Protein AF-A0A1T4KT38-F1 (afdb_monomer_lite)

Foldseek 3Di:
DDPFDFDAFPDWDFPALEAEFKTKIKTFGATPVRATDAQWWKKKWKAWLQAGTDDIDIWTGHPRRITIDMDTPAPGGQNDPFDLPQDWDPDPAAAPVGWTWGKRWTKTKMKMWMATPVRDTRDIDIGMYGHDMDTPKTWHWDADPVVRDIDIDMD

Structure (mmCIF, N/CA/C/O backbone):
data_AF-A0A1T4KT38-F1
#
_entry.id   AF-A0A1T4KT38-F1
#
loop_
_atom_site.group_PDB
_atom_site.id
_atom_site.type_symbol
_atom_site.label_atom_id
_atom_site.label_alt_id
_atom_site.label_comp_id
_atom_site.label_asym_id
_atom_site.label_entity_id
_atom_site.label_seq_id
_atom_site.pdbx_PDB_ins_code
_atom_site.Cartn_x
_atom_site.Cartn_y
_atom_site.Cartn_z
_atom_site.occupancy
_atom_site.B_iso_or_equiv
_atom_site.auth_seq_id
_atom_site.auth_comp_id
_atom_site.auth_asym_id
_atom_site.auth_atom_id
_atom_site.pdbx_PDB_model_num
ATOM 1 N N . MET A 1 1 ? -18.361 -0.355 37.814 1.00 34.06 1 MET A N 1
ATOM 2 C CA . MET A 1 1 ? -17.763 -0.677 36.503 1.00 34.06 1 MET A CA 1
ATOM 3 C C . MET A 1 1 ? -18.067 0.496 35.596 1.00 34.06 1 MET A C 1
ATOM 5 O O . MET A 1 1 ? -19.225 0.694 35.254 1.00 34.06 1 MET A O 1
ATOM 9 N N . GLN A 1 2 ? -17.090 1.368 35.367 1.00 37.06 2 GLN A N 1
ATOM 10 C CA . GLN A 1 2 ? -17.297 2.578 34.579 1.00 37.06 2 GLN A CA 1
ATOM 11 C C . GLN A 1 2 ? -17.069 2.199 33.118 1.00 37.06 2 GLN A C 1
ATOM 13 O O . GLN A 1 2 ? -15.949 1.908 32.717 1.00 37.06 2 GLN A O 1
ATOM 18 N N . SER A 1 3 ? -18.164 2.087 32.368 1.00 43.59 3 SER A N 1
ATOM 19 C CA . SER A 1 3 ? -18.128 1.909 30.920 1.00 43.59 3 SER A CA 1
ATOM 20 C C . SER A 1 3 ? -17.611 3.214 30.324 1.00 43.59 3 SER A C 1
ATOM 22 O O . SER A 1 3 ? -18.383 4.156 30.154 1.00 43.59 3 SER A O 1
ATOM 24 N N . GLY A 1 4 ? -16.303 3.294 30.081 1.00 48.47 4 GLY A N 1
ATOM 25 C CA . GLY A 1 4 ? -15.726 4.360 29.271 1.00 48.47 4 GLY A CA 1
ATOM 26 C C . GLY A 1 4 ? -16.359 4.314 27.884 1.00 48.47 4 GLY A C 1
ATOM 27 O O . GLY A 1 4 ? -16.495 3.242 27.291 1.00 48.47 4 GLY A O 1
ATOM 28 N N . ARG A 1 5 ? -16.830 5.460 27.399 1.00 59.66 5 ARG A N 1
ATOM 29 C CA . ARG A 1 5 ? -17.275 5.601 26.016 1.00 59.66 5 ARG A CA 1
ATOM 30 C C . ARG A 1 5 ? -16.007 5.676 25.158 1.00 59.66 5 ARG A C 1
ATOM 32 O O . ARG A 1 5 ? -15.096 6.433 25.484 1.00 59.66 5 ARG A O 1
ATOM 39 N N . LEU A 1 6 ? -15.921 4.816 24.143 1.00 58.59 6 LEU A N 1
ATOM 40 C CA . LEU A 1 6 ? -14.858 4.855 23.136 1.00 58.59 6 LEU A CA 1
ATOM 41 C C . LEU A 1 6 ? -14.976 6.183 22.394 1.00 58.59 6 LEU A C 1
ATOM 43 O O . LEU A 1 6 ? -15.919 6.354 21.621 1.00 58.59 6 LEU A O 1
ATOM 47 N N . ASP A 1 7 ? -14.043 7.087 22.658 1.00 62.41 7 ASP A N 1
ATOM 48 C CA . ASP A 1 7 ? -13.997 8.412 22.065 1.00 62.41 7 ASP A CA 1
ATOM 49 C C . ASP A 1 7 ? -12.565 8.599 21.520 1.00 62.41 7 ASP A C 1
ATOM 51 O O . ASP A 1 7 ? -11.607 8.713 22.277 1.00 62.41 7 ASP A O 1
ATOM 55 N N . ASP A 1 8 ? -12.467 8.587 20.189 1.00 59.59 8 ASP A N 1
ATOM 56 C CA . ASP A 1 8 ? -11.311 8.918 19.341 1.00 59.59 8 ASP A CA 1
ATOM 57 C C . ASP A 1 8 ? -10.085 7.984 19.214 1.00 59.59 8 ASP A C 1
ATOM 59 O O . ASP A 1 8 ? -9.659 7.238 20.099 1.00 59.59 8 ASP A O 1
ATOM 63 N N . VAL A 1 9 ? -9.476 8.088 18.023 1.00 61.72 9 VAL A N 1
ATOM 64 C CA . VAL A 1 9 ? -8.084 7.724 17.725 1.00 61.72 9 VAL A CA 1
ATOM 65 C C . VAL A 1 9 ? -7.303 9.036 17.623 1.00 61.72 9 VAL A C 1
ATOM 67 O O . VAL A 1 9 ? -7.418 9.752 16.638 1.00 61.72 9 VAL A O 1
ATOM 70 N N . GLU A 1 10 ? -6.518 9.375 18.648 1.00 62.50 10 GLU A N 1
ATOM 71 C CA . GLU A 1 10 ? -5.944 10.730 18.795 1.00 62.50 10 GLU A CA 1
ATOM 72 C C . GLU A 1 10 ? -4.793 11.020 17.813 1.00 62.50 10 GLU A C 1
ATOM 74 O O . GLU A 1 10 ? -4.527 12.167 17.459 1.00 62.50 10 GLU A O 1
ATOM 79 N N . VAL A 1 11 ? -4.082 9.983 17.362 1.00 61.75 11 VAL A N 1
ATOM 80 C CA . VAL A 1 11 ? -2.973 10.125 16.411 1.00 61.75 11 VAL A CA 1
ATOM 81 C C . VAL A 1 11 ? -3.037 8.983 15.413 1.00 61.75 11 VAL A C 1
ATOM 83 O O . VAL A 1 11 ? -2.376 7.961 15.594 1.00 61.75 11 VAL A O 1
ATOM 86 N N . LEU A 1 12 ? -3.833 9.146 14.358 1.00 66.62 12 LEU A N 1
ATOM 87 C CA . LEU A 1 12 ? -3.712 8.281 13.194 1.00 66.62 12 LEU A CA 1
ATOM 88 C C . LEU A 1 12 ? -2.603 8.817 12.288 1.00 66.62 12 LEU A C 1
ATOM 90 O O . LEU A 1 12 ? -2.632 9.958 11.830 1.00 66.62 12 LEU A O 1
ATOM 94 N N . LYS A 1 13 ? -1.600 7.979 12.037 1.00 67.38 13 LYS A N 1
ATOM 95 C CA . LYS A 1 13 ? -0.585 8.228 11.017 1.00 67.38 13 LYS A CA 1
ATOM 96 C C . LYS A 1 13 ? -0.815 7.263 9.873 1.00 67.38 13 LYS A C 1
ATOM 98 O O . LYS A 1 13 ? -0.519 6.070 9.988 1.00 67.38 13 LYS A O 1
ATOM 103 N N . THR A 1 14 ? -1.291 7.808 8.765 1.00 65.38 14 THR A N 1
ATOM 104 C CA . THR A 1 14 ? -1.298 7.123 7.477 1.00 65.38 14 THR A CA 1
ATOM 105 C C . THR A 1 14 ? 0.044 7.391 6.813 1.00 65.38 14 THR A C 1
ATOM 107 O O . THR A 1 14 ? 0.350 8.517 6.429 1.00 65.38 14 THR A O 1
ATOM 110 N N . ALA A 1 15 ? 0.895 6.368 6.733 1.00 59.34 15 ALA A N 1
ATOM 111 C CA . ALA A 1 15 ? 2.266 6.543 6.246 1.00 59.34 15 ALA A CA 1
ATOM 112 C C . ALA A 1 15 ? 2.366 6.633 4.710 1.00 59.34 15 ALA A C 1
ATOM 114 O O . ALA A 1 15 ? 3.428 6.962 4.193 1.00 59.34 15 ALA A O 1
ATOM 115 N N . SER A 1 16 ? 1.277 6.355 3.987 1.00 60.44 16 SER A N 1
ATOM 116 C CA . SER A 1 16 ? 1.257 6.295 2.522 1.00 60.44 16 SER A CA 1
ATOM 117 C C . SER A 1 16 ? 0.067 7.059 1.952 1.00 60.44 16 SER A C 1
ATOM 119 O O . SER A 1 16 ? -0.886 6.459 1.465 1.00 60.44 16 SER A O 1
ATOM 121 N N . ILE A 1 17 ? 0.151 8.393 1.978 1.00 60.94 17 ILE A N 1
ATOM 122 C CA . ILE A 1 17 ? -0.616 9.244 1.045 1.00 60.94 17 ILE A CA 1
ATOM 123 C C . ILE A 1 17 ? -0.300 8.834 -0.410 1.00 60.94 17 ILE A C 1
ATOM 125 O O . ILE A 1 17 ? -1.163 8.920 -1.279 1.00 60.94 17 ILE A O 1
ATOM 129 N N . GLU A 1 18 ? 0.914 8.318 -0.638 1.00 66.06 18 GLU A N 1
ATOM 130 C CA . GLU A 1 18 ? 1.376 7.663 -1.861 1.00 66.06 18 GLU A CA 1
ATOM 131 C C . GLU A 1 18 ? 1.660 6.184 -1.552 1.00 66.06 18 GLU A C 1
ATOM 133 O O . GLU A 1 18 ? 2.601 5.845 -0.824 1.00 66.06 18 GLU A O 1
ATOM 138 N N . ALA A 1 19 ? 0.801 5.291 -2.037 1.00 67.62 19 ALA A N 1
ATOM 139 C CA . ALA A 1 19 ? 0.922 3.852 -1.830 1.00 67.62 19 ALA A CA 1
ATOM 140 C C . ALA A 1 19 ? 1.397 3.155 -3.115 1.00 67.62 19 ALA A C 1
ATOM 142 O O . ALA A 1 19 ? 1.067 3.565 -4.220 1.00 67.62 19 ALA A O 1
ATOM 143 N N . HIS A 1 20 ? 2.173 2.083 -2.986 1.00 77.50 20 HIS A N 1
ATOM 144 C CA . HIS A 1 20 ? 2.461 1.190 -4.112 1.00 77.50 20 HIS A CA 1
ATOM 145 C C . HIS A 1 20 ? 1.644 -0.092 -3.911 1.00 77.50 20 HIS A C 1
ATOM 147 O O . HIS A 1 20 ? 0.425 -0.083 -4.049 1.00 77.50 20 HIS A O 1
ATOM 153 N N . ASP A 1 21 ? 2.263 -1.155 -3.404 1.00 82.50 21 ASP A N 1
ATOM 154 C CA . ASP A 1 21 ? 1.566 -2.419 -3.126 1.00 82.50 21 ASP A CA 1
ATOM 155 C C . ASP A 1 21 ? 0.758 -2.443 -1.819 1.00 82.50 21 ASP A C 1
ATOM 157 O O . ASP A 1 21 ? 0.040 -3.413 -1.533 1.00 82.50 21 ASP A O 1
ATOM 161 N N . ARG A 1 22 ? 0.936 -1.438 -0.958 1.00 87.25 22 ARG A N 1
ATOM 162 C CA . ARG A 1 22 ? 0.344 -1.400 0.382 1.00 87.25 22 ARG A CA 1
ATOM 163 C C . ARG A 1 22 ? 0.196 0.019 0.907 1.00 87.25 22 ARG A C 1
ATOM 165 O O . ARG A 1 22 ? 1.024 0.876 0.612 1.00 87.25 22 ARG A O 1
ATOM 172 N N . ILE A 1 23 ? -0.795 0.203 1.769 1.00 87.94 23 ILE A N 1
ATOM 173 C CA . ILE A 1 23 ? -0.970 1.392 2.604 1.00 87.94 23 ILE A CA 1
ATOM 174 C C . ILE A 1 23 ? -0.896 0.982 4.075 1.00 87.94 23 ILE A C 1
ATOM 176 O O . ILE A 1 23 ? -1.487 -0.022 4.482 1.00 87.94 23 ILE A O 1
ATOM 180 N N . SER A 1 24 ? -0.122 1.729 4.859 1.00 89.44 24 SER A N 1
ATOM 181 C CA . SER A 1 24 ? 0.132 1.431 6.270 1.00 89.44 24 SER A CA 1
ATOM 182 C C . SER A 1 24 ? -0.604 2.406 7.179 1.00 89.44 24 SER A C 1
ATOM 184 O O . SER A 1 24 ? -0.573 3.619 6.958 1.00 89.44 24 SER A O 1
ATOM 186 N N . PHE A 1 25 ? -1.195 1.857 8.235 1.00 90.62 25 PHE A N 1
ATOM 187 C CA . PHE A 1 25 ? -1.958 2.568 9.249 1.00 90.62 25 PHE A CA 1
ATOM 188 C C . PHE A 1 25 ? -1.364 2.284 10.617 1.00 90.62 25 PHE A C 1
ATOM 190 O O . PHE A 1 25 ? -1.061 1.136 10.949 1.00 90.62 25 PHE A O 1
ATOM 197 N N . SER A 1 26 ? -1.239 3.323 11.432 1.00 91.31 26 SER A N 1
ATOM 198 C CA . SER A 1 26 ? -0.896 3.160 12.839 1.00 91.31 26 SER A CA 1
ATOM 199 C C . SER A 1 26 ? -1.508 4.258 13.688 1.00 91.31 26 SER A C 1
ATOM 201 O O . SER A 1 26 ? -1.685 5.381 13.215 1.00 91.31 26 SER A O 1
ATOM 203 N N . GLY A 1 27 ? -1.802 3.942 14.942 1.00 90.50 27 GLY A N 1
ATOM 204 C CA . GLY A 1 27 ? -2.340 4.904 15.891 1.00 90.50 27 GLY A CA 1
ATOM 205 C C . GLY A 1 27 ? -2.614 4.287 17.250 1.00 90.50 27 GLY A C 1
ATOM 206 O O . GLY A 1 27 ? -2.338 3.111 17.472 1.00 90.50 27 GLY A O 1
ATOM 207 N N . THR A 1 28 ? -3.154 5.087 18.164 1.00 92.06 28 THR A N 1
ATOM 208 C CA . THR A 1 28 ? -3.547 4.638 19.505 1.00 92.06 28 THR A CA 1
ATOM 209 C C . THR A 1 28 ? -5.028 4.909 19.718 1.00 92.06 28 THR A C 1
ATOM 211 O O . THR A 1 28 ? -5.476 6.043 19.553 1.00 92.06 28 THR A O 1
ATOM 214 N N . VAL A 1 29 ? -5.777 3.874 20.090 1.00 90.50 29 VAL A N 1
ATOM 215 C CA . VAL A 1 29 ? -7.187 3.972 20.474 1.00 90.50 29 VAL A CA 1
ATOM 216 C C . VAL A 1 29 ? -7.276 4.400 21.931 1.00 90.50 29 VAL A C 1
ATOM 218 O O . VAL A 1 29 ? -6.621 3.797 22.787 1.00 90.50 29 VAL A O 1
ATOM 221 N N . LYS A 1 30 ? -8.096 5.413 22.218 1.00 87.69 30 LYS A N 1
ATOM 222 C CA . LYS A 1 30 ? -8.284 5.932 23.572 1.00 87.69 30 LYS A CA 1
ATOM 223 C C . LYS A 1 30 ? -9.763 6.068 23.940 1.00 87.69 30 LYS A C 1
ATOM 225 O O . LYS A 1 30 ? -10.652 5.902 23.109 1.00 87.69 30 LYS A O 1
ATOM 230 N N . ASP A 1 31 ? -10.023 6.249 25.230 1.00 86.12 31 ASP A N 1
ATOM 231 C CA . ASP A 1 31 ? -11.335 6.614 25.757 1.00 86.12 31 ASP A CA 1
ATOM 232 C C . ASP A 1 31 ? -11.460 8.137 25.923 1.00 86.12 31 ASP A C 1
ATOM 234 O O . ASP A 1 31 ? -10.492 8.890 25.794 1.00 86.12 31 ASP A O 1
ATOM 238 N N . SER A 1 32 ? -12.656 8.589 26.304 1.00 84.00 32 SER A N 1
ATOM 239 C CA . SER A 1 32 ? -12.970 10.000 26.574 1.00 84.00 32 SER A CA 1
ATOM 240 C C . SER A 1 32 ? -12.075 10.680 27.619 1.00 84.00 32 SER A C 1
ATOM 242 O O . SER A 1 32 ? -12.065 11.904 27.730 1.00 84.00 32 SER A O 1
ATOM 244 N N . ASN A 1 33 ? -11.381 9.895 28.444 1.00 87.62 33 ASN A N 1
ATOM 245 C CA . ASN A 1 33 ? -10.505 10.359 29.515 1.00 87.62 33 ASN A CA 1
ATOM 246 C C . ASN A 1 33 ? -9.024 10.267 29.119 1.00 87.62 33 ASN A C 1
ATOM 248 O O . ASN A 1 33 ? -8.157 10.427 29.978 1.00 87.62 33 ASN A O 1
ATOM 252 N N . ASN A 1 34 ? -8.736 10.032 27.835 1.00 85.25 34 ASN A N 1
ATOM 253 C CA . ASN A 1 34 ? -7.397 9.893 27.273 1.00 85.25 34 ASN A CA 1
ATOM 254 C C . ASN A 1 34 ? -6.635 8.633 27.744 1.00 85.25 34 ASN A C 1
ATOM 256 O O . ASN A 1 34 ? -5.406 8.577 27.641 1.00 85.25 34 ASN A O 1
ATOM 260 N N . ASN A 1 35 ? -7.338 7.609 28.244 1.00 89.50 35 ASN A N 1
ATOM 261 C CA . ASN A 1 35 ? -6.730 6.321 28.583 1.00 89.50 35 ASN A CA 1
ATOM 262 C C . ASN A 1 35 ? -6.696 5.403 27.353 1.00 89.50 35 ASN A C 1
ATOM 264 O O . ASN A 1 35 ? -7.682 5.359 26.617 1.00 89.50 35 ASN A O 1
ATOM 268 N N . PRO A 1 36 ? -5.619 4.629 27.128 1.00 90.62 36 PRO A N 1
ATOM 269 C CA . PRO A 1 36 ? -5.569 3.665 26.033 1.00 90.62 36 PRO A CA 1
ATOM 270 C C . PRO A 1 36 ? -6.615 2.557 26.198 1.00 90.62 36 PRO A C 1
ATOM 272 O O . PRO A 1 36 ? -6.813 2.042 27.300 1.00 90.62 36 PRO A O 1
ATOM 275 N N . VAL A 1 37 ? -7.249 2.159 25.092 1.00 91.06 37 VAL A N 1
ATOM 276 C CA . VAL A 1 37 ? -8.246 1.079 25.073 1.00 91.06 37 VAL A CA 1
ATOM 277 C C . VAL A 1 37 ? -7.654 -0.162 24.397 1.00 91.06 37 VAL A C 1
ATOM 279 O O . VAL A 1 37 ? -7.598 -0.227 23.162 1.00 91.06 37 VAL A O 1
ATOM 282 N N . PRO A 1 38 ? -7.211 -1.161 25.179 1.00 92.75 38 PRO A N 1
ATOM 283 C CA . PRO A 1 38 ? -6.521 -2.327 24.647 1.00 92.75 38 PRO A CA 1
ATOM 284 C C . PRO A 1 38 ? -7.445 -3.248 23.854 1.00 92.75 38 PRO A C 1
ATOM 286 O O . PRO A 1 38 ? -8.656 -3.273 24.077 1.00 92.75 38 PRO A O 1
ATOM 289 N N . LEU A 1 39 ? -6.858 -4.047 22.954 1.00 91.62 39 LEU A N 1
ATOM 290 C CA . LEU A 1 39 ? -7.552 -5.090 22.178 1.00 91.62 39 LEU A CA 1
ATOM 291 C C . LEU A 1 39 ? -8.738 -4.575 21.341 1.00 91.62 39 LEU A C 1
ATOM 293 O O . LEU A 1 39 ? -9.589 -5.351 20.899 1.00 91.62 39 LEU A O 1
ATOM 297 N N . THR A 1 40 ? -8.804 -3.265 21.095 1.00 91.94 40 THR A N 1
ATOM 298 C CA . THR A 1 40 ? -9.839 -2.676 20.246 1.00 91.94 40 THR A CA 1
ATOM 299 C C . THR A 1 40 ? -9.597 -3.055 18.790 1.00 91.94 40 THR A C 1
ATOM 301 O O . THR A 1 40 ? -8.483 -2.947 18.279 1.00 91.94 40 THR A O 1
ATOM 304 N N . SER A 1 41 ? -10.655 -3.491 18.106 1.00 93.19 41 SER A N 1
ATOM 305 C CA . SER A 1 41 ? -10.622 -3.749 16.665 1.00 93.19 41 SER A CA 1
ATOM 306 C C . SER A 1 41 ? -10.809 -2.449 15.885 1.00 93.19 41 SER A C 1
ATOM 308 O O . SER A 1 41 ? -11.838 -1.793 16.008 1.00 93.19 41 SER A O 1
ATOM 310 N N . VAL A 1 42 ? -9.839 -2.100 15.052 1.00 92.88 42 VAL A N 1
ATOM 311 C CA . VAL A 1 42 ? -9.880 -0.966 14.128 1.00 92.88 42 VAL A CA 1
ATOM 312 C C . VAL A 1 42 ? -10.122 -1.508 12.728 1.00 92.88 42 VAL A C 1
ATOM 314 O O . VAL A 1 42 ? -9.326 -2.288 12.207 1.00 92.88 42 VAL A O 1
ATOM 317 N N . ARG A 1 43 ? -11.235 -1.128 12.108 1.00 93.56 43 ARG A N 1
ATOM 318 C CA . ARG A 1 43 ? -11.577 -1.557 10.753 1.00 93.56 43 ARG A CA 1
ATOM 319 C C . ARG A 1 43 ? -11.068 -0.535 9.747 1.00 93.56 43 ARG A C 1
ATOM 321 O O . ARG A 1 43 ? -11.335 0.652 9.886 1.00 93.56 43 ARG A O 1
ATOM 328 N N . VAL A 1 44 ? -10.411 -1.020 8.702 1.00 93.38 44 VAL A N 1
ATOM 329 C CA . VAL A 1 44 ? -9.966 -0.228 7.557 1.00 93.38 44 VAL A CA 1
ATOM 330 C C . VAL A 1 44 ? -10.698 -0.713 6.313 1.00 93.38 44 VAL A C 1
ATOM 332 O O . VAL A 1 44 ? -10.661 -1.901 5.976 1.00 93.38 44 VAL A O 1
ATOM 335 N N . ARG A 1 45 ? -11.359 0.211 5.621 1.00 92.12 45 ARG A N 1
ATOM 336 C CA . ARG A 1 45 ? -11.938 -0.006 4.295 1.00 92.12 45 ARG A CA 1
ATOM 337 C C . ARG A 1 45 ? -11.158 0.791 3.274 1.00 92.12 45 ARG A C 1
ATOM 339 O O . ARG A 1 45 ? -10.774 1.924 3.539 1.00 92.12 45 ARG A O 1
ATOM 346 N N . ILE A 1 46 ? -10.953 0.194 2.109 1.00 90.62 46 ILE A N 1
ATOM 347 C CA . ILE A 1 46 ? -10.287 0.843 0.987 1.00 90.62 46 ILE A CA 1
ATOM 348 C C . ILE A 1 46 ? -11.139 0.663 -0.248 1.00 90.62 46 ILE A C 1
ATOM 350 O O . ILE A 1 46 ? -11.562 -0.449 -0.555 1.00 90.62 46 ILE A O 1
ATOM 354 N N . GLN A 1 47 ? -11.342 1.753 -0.967 1.00 90.00 47 GLN A N 1
ATOM 355 C CA . GLN A 1 47 ? -11.939 1.759 -2.284 1.00 90.00 47 GLN A CA 1
ATOM 356 C C . GLN A 1 47 ? -10.955 2.376 -3.270 1.00 90.00 47 GLN A C 1
ATOM 358 O O . GLN A 1 47 ? -10.463 3.477 -3.054 1.00 90.00 47 GLN A O 1
ATOM 363 N N . THR A 1 48 ? -10.685 1.692 -4.370 1.00 87.69 48 THR A N 1
ATOM 364 C CA . THR A 1 48 ? -9.889 2.230 -5.476 1.00 87.69 48 THR A CA 1
ATOM 365 C C . THR A 1 48 ? -10.814 2.578 -6.637 1.00 87.69 48 THR A C 1
ATOM 367 O O . THR A 1 48 ? -11.852 1.939 -6.838 1.00 87.69 48 THR A O 1
ATOM 370 N N . GLY A 1 49 ? -10.440 3.569 -7.452 1.00 80.69 49 GLY A N 1
ATOM 371 C CA . GLY A 1 49 ? -11.148 3.825 -8.715 1.00 80.69 49 GLY A CA 1
ATOM 372 C C . GLY A 1 49 ? -11.077 2.643 -9.692 1.00 80.69 49 GLY A C 1
ATOM 373 O O . GLY A 1 49 ? -11.881 2.542 -10.613 1.00 80.69 49 GLY A O 1
ATOM 374 N N . GLY A 1 50 ? -10.116 1.748 -9.477 1.00 81.38 50 GLY A N 1
ATOM 375 C CA . GLY A 1 50 ? -9.805 0.626 -10.334 1.00 81.38 50 GLY A CA 1
ATOM 376 C C . GLY A 1 50 ? -10.613 -0.653 -10.121 1.00 81.38 50 GLY A C 1
ATOM 377 O O . GLY A 1 50 ? -11.163 -1.229 -11.064 1.00 81.38 50 GLY A O 1
ATOM 378 N N . SER A 1 51 ? -10.710 -1.089 -8.868 1.00 84.25 51 SER A N 1
ATOM 379 C CA . SER A 1 51 ? -11.390 -2.334 -8.481 1.00 84.25 51 SER A CA 1
ATOM 380 C C . SER A 1 51 ? -12.593 -2.108 -7.583 1.00 84.25 51 SER A C 1
ATOM 382 O O . SER A 1 51 ? -13.268 -3.070 -7.221 1.00 84.25 51 SER A O 1
ATOM 384 N N . GLY A 1 52 ? -12.889 -0.856 -7.230 1.00 86.38 52 GLY A N 1
ATOM 385 C CA . GLY A 1 52 ? -13.919 -0.545 -6.255 1.00 86.38 52 GLY A CA 1
ATOM 386 C C . GLY A 1 52 ? -13.471 -0.926 -4.847 1.00 86.38 52 GLY A C 1
ATOM 387 O O . GLY A 1 52 ? -12.321 -0.714 -4.468 1.00 86.38 52 GLY A O 1
ATOM 388 N N . LEU A 1 53 ? -14.405 -1.430 -4.042 1.00 88.88 53 LEU A N 1
ATOM 389 C CA . LEU A 1 53 ? -14.149 -1.773 -2.645 1.00 88.88 53 LEU A CA 1
ATOM 390 C C . LEU A 1 53 ? -13.246 -3.014 -2.548 1.00 88.88 53 LEU A C 1
ATOM 392 O O . LEU A 1 53 ? -13.609 -4.088 -3.027 1.00 88.88 53 LEU A O 1
ATOM 396 N N . LEU A 1 54 ? -12.097 -2.867 -1.891 1.00 87.38 54 LEU A N 1
ATOM 397 C CA . LEU A 1 54 ? -11.203 -3.966 -1.532 1.00 87.38 54 LEU A CA 1
ATOM 398 C C . LEU A 1 54 ? -11.689 -4.677 -0.259 1.00 87.38 54 LEU A C 1
ATOM 400 O O . LEU A 1 54 ? -12.544 -4.175 0.478 1.00 87.38 54 LEU A O 1
ATOM 404 N N . GLU A 1 55 ? -11.123 -5.853 0.024 1.00 86.00 55 GLU A N 1
ATOM 405 C CA . GLU A 1 55 ? -11.414 -6.572 1.265 1.00 86.00 55 GLU A CA 1
ATOM 406 C C . GLU A 1 55 ? -11.084 -5.696 2.482 1.00 86.00 55 GLU A C 1
ATOM 408 O O . GLU A 1 55 ? -10.004 -5.112 2.591 1.00 86.00 55 GLU A O 1
ATOM 413 N N . SER A 1 56 ? -12.048 -5.581 3.397 1.00 86.19 56 SER A N 1
ATOM 414 C CA . SER A 1 56 ? -11.863 -4.792 4.611 1.00 86.19 56 SER A CA 1
ATOM 415 C C . SER A 1 56 ? -10.889 -5.497 5.545 1.00 86.19 56 SER A C 1
ATOM 417 O O . SER A 1 56 ? -11.058 -6.674 5.857 1.00 86.19 56 SER A O 1
ATOM 419 N N . GLN A 1 57 ? -9.918 -4.754 6.058 1.00 90.88 57 GLN A N 1
ATOM 420 C CA . GLN A 1 57 ? -8.952 -5.251 7.029 1.00 90.88 57 GLN A CA 1
ATOM 421 C C . GLN A 1 57 ? -9.371 -4.867 8.443 1.00 90.88 57 GLN A C 1
ATOM 423 O O . GLN A 1 57 ? -9.951 -3.806 8.674 1.00 90.88 57 GLN A O 1
ATOM 428 N N . THR A 1 58 ? -9.060 -5.733 9.401 1.00 93.94 58 THR A N 1
ATOM 429 C CA . THR A 1 58 ? -9.221 -5.435 10.827 1.00 93.94 58 THR A CA 1
ATOM 430 C C . THR A 1 58 ? -7.850 -5.464 11.484 1.00 93.94 58 THR A C 1
ATOM 432 O O . THR A 1 58 ? -7.165 -6.482 11.452 1.00 93.94 58 THR A O 1
ATOM 435 N N . LEU A 1 59 ? -7.453 -4.338 12.065 1.00 92.88 59 LEU A N 1
ATOM 436 C CA . LEU A 1 59 ? -6.228 -4.177 12.836 1.00 92.88 59 LEU A CA 1
ATOM 437 C C . LEU A 1 59 ? -6.582 -4.246 14.319 1.00 92.88 59 LEU A C 1
ATOM 439 O O . LEU A 1 59 ? -7.542 -3.615 14.755 1.00 92.88 59 LEU A O 1
ATOM 443 N N . LEU A 1 60 ? -5.831 -5.019 15.095 1.00 94.56 60 LEU A N 1
ATOM 444 C CA . LEU A 1 60 ? -6.065 -5.151 16.529 1.00 94.56 60 LEU A CA 1
ATOM 445 C C . LEU A 1 60 ? -5.081 -4.266 17.291 1.00 94.56 60 LEU A C 1
ATOM 447 O O . LEU A 1 60 ? -3.877 -4.330 17.043 1.00 94.56 60 LEU A O 1
ATOM 451 N N . ALA A 1 61 ? -5.597 -3.456 18.210 1.00 93.44 61 ALA A N 1
ATOM 452 C CA . ALA A 1 61 ? -4.770 -2.712 19.145 1.00 93.44 61 ALA A CA 1
ATOM 453 C C . ALA A 1 61 ? -4.133 -3.642 20.192 1.00 93.44 61 ALA A C 1
ATOM 455 O O . ALA A 1 61 ? -4.751 -4.606 20.643 1.00 93.44 61 ALA A O 1
ATOM 456 N N . ASP A 1 62 ? -2.905 -3.339 20.593 1.00 94.81 62 ASP A N 1
ATOM 457 C CA . ASP A 1 62 ? -2.174 -4.038 21.644 1.00 94.81 62 ASP A CA 1
ATOM 458 C C . ASP A 1 62 ? -2.671 -3.659 23.055 1.00 94.81 62 ASP A C 1
ATOM 460 O O . ASP A 1 62 ? -3.686 -2.979 23.228 1.00 94.81 62 ASP A O 1
ATOM 464 N N . GLU A 1 63 ? -1.964 -4.114 24.091 1.00 94.50 63 GLU A N 1
ATOM 465 C CA . GLU A 1 63 ? -2.279 -3.823 25.499 1.00 94.50 63 GLU A CA 1
ATOM 466 C C . GLU A 1 63 ? -2.175 -2.330 25.863 1.00 94.50 63 GLU A C 1
ATOM 468 O O . GLU A 1 63 ? -2.742 -1.897 26.864 1.00 94.50 63 GLU A O 1
ATOM 473 N N . ASN A 1 64 ? -1.495 -1.529 25.040 1.00 93.19 64 ASN A N 1
ATOM 474 C CA . ASN A 1 64 ? -1.370 -0.080 25.190 1.00 93.19 64 ASN A CA 1
ATOM 475 C C . ASN A 1 64 ? -2.329 0.678 24.261 1.00 93.19 64 ASN A C 1
ATOM 477 O O . ASN A 1 64 ? -2.177 1.886 24.068 1.00 93.19 64 ASN A O 1
ATOM 481 N N . GLY A 1 65 ? -3.297 -0.013 23.651 1.00 90.50 65 GLY A N 1
ATOM 482 C CA . GLY A 1 65 ? -4.227 0.578 22.695 1.00 90.50 65 GLY A CA 1
ATOM 483 C C . GLY A 1 65 ? -3.578 0.949 21.358 1.00 90.50 65 GLY A C 1
ATOM 484 O O . GLY A 1 65 ? -4.239 1.567 20.526 1.00 90.50 65 GLY A O 1
ATOM 485 N N . TYR A 1 66 ? -2.311 0.600 21.120 1.00 93.44 66 TYR A N 1
ATOM 486 C CA . TYR A 1 66 ? -1.602 0.924 19.886 1.00 93.44 66 TYR A CA 1
ATOM 487 C C . TYR A 1 66 ? -1.845 -0.142 18.818 1.00 93.44 66 TYR A C 1
ATOM 489 O O . TYR A 1 66 ? -1.731 -1.336 19.076 1.00 93.44 66 TYR A O 1
ATOM 497 N N . PHE A 1 67 ? -2.150 0.278 17.596 1.00 92.44 67 PHE A N 1
ATOM 498 C CA . PHE A 1 67 ? -2.255 -0.609 16.443 1.00 92.44 67 PHE A CA 1
ATOM 499 C C . PHE A 1 67 ? -1.285 -0.176 15.347 1.00 92.44 67 PHE A C 1
ATOM 501 O O . PHE A 1 67 ? -1.001 1.008 15.156 1.00 92.44 67 PHE A O 1
ATOM 508 N N . ASN A 1 68 ? -0.803 -1.160 14.595 1.00 92.25 68 ASN A N 1
ATOM 509 C CA . ASN A 1 68 ? -0.005 -0.966 13.397 1.00 92.25 68 ASN A CA 1
ATOM 510 C C . ASN A 1 68 ? -0.325 -2.096 12.421 1.00 92.25 68 ASN A C 1
ATOM 512 O O . ASN A 1 68 ? -0.290 -3.272 12.786 1.00 92.25 68 ASN A O 1
ATOM 516 N N . GLY A 1 69 ? -0.646 -1.749 11.183 1.00 89.69 69 GLY A N 1
ATOM 517 C CA . GLY A 1 69 ? -0.909 -2.728 10.148 1.00 89.69 69 GLY A CA 1
ATOM 518 C C . GLY A 1 69 ? -0.922 -2.117 8.763 1.00 89.69 69 GLY A C 1
ATOM 519 O O . GLY A 1 69 ? -0.737 -0.917 8.578 1.00 89.69 69 GLY A O 1
ATOM 520 N N . SER A 1 70 ? -1.130 -2.968 7.765 1.00 88.75 70 SER A N 1
ATOM 521 C CA . SER A 1 70 ? -1.210 -2.525 6.379 1.00 88.75 70 SER A CA 1
ATOM 522 C C . SER A 1 70 ? -2.294 -3.271 5.621 1.00 88.75 70 SER A C 1
ATOM 524 O O . SER A 1 70 ? -2.644 -4.409 5.946 1.00 88.75 70 SER A O 1
ATOM 526 N N . VAL A 1 71 ? -2.826 -2.607 4.605 1.00 87.62 71 VAL A N 1
ATOM 527 C CA . VAL A 1 71 ? -3.762 -3.193 3.650 1.00 87.62 71 VAL A CA 1
ATOM 528 C C . VAL A 1 71 ? -3.042 -3.311 2.320 1.00 87.62 71 VAL A C 1
ATOM 530 O O . VAL A 1 71 ? -2.389 -2.363 1.879 1.00 87.62 71 VAL A O 1
ATOM 533 N N . SER A 1 72 ? -3.116 -4.489 1.703 1.00 86.94 72 SER A N 1
ATOM 534 C CA . SER A 1 72 ? -2.523 -4.693 0.388 1.00 86.94 72 SER A CA 1
ATOM 535 C C . SER A 1 72 ? -3.424 -4.106 -0.690 1.00 86.94 72 SER A C 1
ATOM 537 O O . SER A 1 72 ? -4.631 -4.324 -0.685 1.00 86.94 72 SER A O 1
ATOM 539 N N . LEU A 1 73 ? -2.806 -3.398 -1.629 1.00 83.38 73 LEU A N 1
ATOM 540 C CA . LEU A 1 73 ? -3.428 -2.917 -2.862 1.00 83.38 73 LEU A CA 1
ATOM 541 C C . LEU A 1 73 ? -3.173 -3.885 -4.031 1.00 83.38 73 LEU A C 1
ATOM 543 O O . LEU A 1 73 ? -3.554 -3.620 -5.170 1.00 83.38 73 LEU A O 1
ATOM 547 N N . LYS A 1 74 ? -2.512 -5.022 -3.766 1.00 72.06 74 LYS A N 1
ATOM 548 C CA . LYS A 1 74 ? -2.140 -5.999 -4.787 1.00 72.06 74 LYS A CA 1
ATOM 549 C C . LYS A 1 74 ? -3.390 -6.614 -5.408 1.00 72.06 74 LYS A C 1
ATOM 551 O O . LYS A 1 74 ? -4.219 -7.193 -4.712 1.00 72.06 74 LYS A O 1
ATOM 556 N N . GLY A 1 75 ? -3.471 -6.552 -6.733 1.00 65.56 75 GLY A N 1
ATOM 557 C CA . GLY A 1 75 ? -4.631 -7.023 -7.488 1.00 65.56 75 GLY A CA 1
ATOM 558 C C . GLY A 1 75 ? -5.626 -5.921 -7.841 1.00 65.56 75 GLY A C 1
ATOM 559 O O . GLY A 1 75 ? -6.611 -6.226 -8.514 1.00 65.56 75 GLY A O 1
ATOM 560 N N . ASP A 1 76 ? -5.363 -4.664 -7.459 1.00 74.00 76 ASP A N 1
ATOM 561 C CA . ASP A 1 76 ? -6.128 -3.542 -7.985 1.00 74.00 76 ASP A CA 1
ATOM 562 C C . ASP A 1 76 ? -5.930 -3.392 -9.505 1.00 74.00 76 ASP A C 1
ATOM 564 O O . ASP A 1 76 ? -4.808 -3.324 -10.004 1.00 74.00 76 ASP A O 1
ATOM 568 N N . LYS A 1 77 ? -7.025 -3.352 -10.265 1.00 72.88 77 LYS A N 1
ATOM 569 C CA . LYS A 1 77 ? -7.026 -3.060 -11.698 1.00 72.88 77 LYS A CA 1
ATOM 570 C C . LYS A 1 77 ? -6.946 -1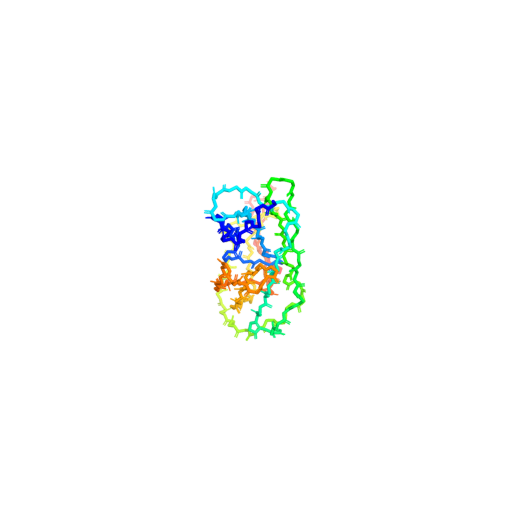.557 -11.883 1.00 72.88 77 LYS A C 1
ATOM 572 O O . LYS A 1 77 ? -7.929 -0.906 -11.611 1.00 72.88 77 LYS A O 1
ATOM 577 N N . CYS A 1 78 ? -5.857 -0.999 -12.396 1.00 70.75 78 CYS A N 1
ATOM 578 C CA . CYS A 1 78 ? -5.760 0.445 -12.637 1.00 70.75 78 CYS A CA 1
ATOM 579 C C . CYS A 1 78 ? -7.027 1.051 -13.287 1.00 70.75 78 CYS A C 1
ATOM 581 O O . CYS A 1 78 ? -7.338 0.748 -14.438 1.00 70.75 78 CYS A O 1
ATOM 583 N N . GLY A 1 79 ? -7.714 1.956 -12.576 1.00 64.06 79 GLY A N 1
ATOM 584 C CA . GLY A 1 79 ? -8.847 2.744 -13.104 1.00 64.06 79 GLY A CA 1
ATOM 585 C C . GLY A 1 79 ? -8.440 3.818 -14.127 1.00 64.06 79 GLY A C 1
ATOM 586 O O . GLY A 1 79 ? -9.298 4.464 -14.715 1.00 64.06 79 GLY A O 1
ATOM 587 N N . VAL A 1 80 ? -7.124 3.953 -14.336 1.00 61.09 80 VAL A N 1
ATOM 588 C CA . VAL A 1 80 ? -6.356 4.769 -15.291 1.00 61.09 80 VAL A CA 1
ATOM 589 C C . VAL A 1 80 ? -6.668 6.267 -15.352 1.00 61.09 80 VAL A C 1
ATOM 591 O O . VAL A 1 80 ? -7.521 6.721 -16.108 1.00 61.09 80 VAL A O 1
ATOM 594 N N . VAL A 1 81 ? -5.781 7.042 -14.716 1.00 56.88 81 VAL A N 1
ATOM 595 C CA . VAL A 1 81 ? -5.133 8.177 -15.387 1.00 56.88 81 VAL A CA 1
ATOM 596 C C . VAL A 1 81 ? -3.779 7.660 -15.879 1.00 56.88 81 VAL A C 1
ATOM 598 O O . VAL A 1 81 ? -2.882 7.386 -15.086 1.00 56.88 81 VAL A O 1
ATOM 601 N N . ARG A 1 82 ? -3.641 7.440 -17.190 1.00 56.16 82 ARG A N 1
ATOM 602 C CA . ARG A 1 82 ? -2.316 7.306 -17.804 1.00 56.16 82 ARG A CA 1
ATOM 603 C C . ARG A 1 82 ? -1.838 8.714 -18.064 1.00 56.16 82 ARG A C 1
ATOM 605 O O . ARG A 1 82 ? -2.256 9.331 -19.040 1.00 56.16 82 ARG A O 1
ATOM 612 N N . GLU A 1 83 ? -0.985 9.222 -17.198 1.00 54.47 83 GLU A N 1
ATOM 613 C CA . GLU A 1 83 ? 0.005 10.120 -17.753 1.00 54.47 83 GLU A CA 1
ATOM 614 C C . GLU A 1 83 ? 0.991 9.218 -18.507 1.00 54.47 83 GLU A C 1
ATOM 616 O O . GLU A 1 83 ? 1.317 8.120 -18.054 1.00 54.47 83 GLU A O 1
ATOM 621 N N . GLU A 1 84 ? 1.455 9.662 -19.663 1.00 53.31 84 GLU A N 1
ATOM 622 C CA . GLU A 1 84 ? 2.687 9.161 -20.260 1.00 53.31 84 GLU A CA 1
ATOM 623 C C . GLU A 1 84 ? 3.817 10.107 -19.818 1.00 53.31 84 GLU A C 1
ATOM 625 O O . GLU A 1 84 ? 4.383 10.779 -20.686 1.00 53.31 84 GLU A O 1
ATOM 630 N N . PRO A 1 85 ? 4.134 10.314 -18.513 1.00 52.44 85 PRO A N 1
ATOM 631 C CA . PRO A 1 85 ? 5.346 11.050 -18.253 1.00 52.44 85 PRO A CA 1
ATOM 632 C C . PRO A 1 85 ? 6.479 10.125 -18.681 1.00 52.44 85 PRO A C 1
ATOM 634 O O . PRO A 1 85 ? 6.508 8.941 -18.348 1.00 52.44 85 PRO A O 1
ATOM 637 N N . ASP A 1 86 ? 7.418 10.678 -19.430 1.00 57.78 86 ASP A N 1
ATOM 638 C CA . ASP A 1 86 ? 8.731 10.092 -19.651 1.00 57.78 86 ASP A CA 1
ATOM 639 C C . ASP A 1 86 ? 9.450 10.053 -18.283 1.00 57.78 86 ASP A C 1
ATOM 641 O O . ASP A 1 86 ? 10.318 10.878 -17.991 1.00 57.78 86 ASP A O 1
ATOM 645 N N . VAL A 1 87 ? 8.989 9.185 -17.366 1.00 70.50 87 VAL A N 1
ATOM 646 C CA . VAL A 1 87 ? 9.499 9.084 -15.998 1.00 70.50 87 VAL A CA 1
ATOM 647 C C . VAL A 1 87 ? 10.836 8.390 -16.093 1.00 70.50 87 VAL A C 1
ATOM 649 O O . VAL A 1 87 ? 10.942 7.162 -16.128 1.00 70.50 87 VAL A O 1
ATOM 652 N N . HIS A 1 88 ? 11.866 9.216 -16.167 1.00 69.94 88 HIS A N 1
ATOM 653 C CA . HIS A 1 88 ? 13.238 8.773 -16.141 1.00 69.94 88 HIS A CA 1
ATOM 654 C C . HIS A 1 88 ? 13.728 8.700 -14.691 1.00 69.94 88 HIS A C 1
ATOM 656 O O . HIS A 1 88 ? 13.458 9.582 -13.866 1.00 69.94 88 HIS A O 1
ATOM 662 N N . ASN A 1 89 ? 14.513 7.674 -14.363 1.00 72.44 89 ASN A N 1
ATOM 663 C CA . ASN A 1 89 ? 15.281 7.700 -13.122 1.00 72.44 89 ASN A CA 1
ATOM 664 C C . ASN A 1 89 ? 16.266 8.899 -13.140 1.00 72.44 89 ASN A C 1
ATOM 666 O O . ASN A 1 89 ? 16.529 9.519 -14.174 1.00 72.44 89 ASN A O 1
ATOM 670 N N . ARG A 1 90 ? 16.828 9.286 -11.986 1.00 73.62 90 ARG A N 1
ATOM 671 C CA . ARG A 1 90 ? 17.755 10.443 -11.896 1.00 73.62 90 ARG A CA 1
ATOM 672 C C . ARG A 1 90 ? 19.137 10.177 -12.526 1.00 73.62 90 ARG A C 1
ATOM 674 O O . ARG A 1 90 ? 20.088 10.915 -12.269 1.00 73.62 90 ARG A O 1
ATOM 681 N N . VAL A 1 91 ? 19.276 9.109 -13.311 1.00 69.44 91 VAL A N 1
ATOM 682 C CA . VAL A 1 91 ? 20.529 8.689 -13.934 1.00 69.44 91 VAL A CA 1
ATOM 683 C C . VAL A 1 91 ? 20.536 9.157 -15.385 1.00 69.44 91 VAL A C 1
ATOM 685 O O . VAL A 1 91 ? 19.898 8.572 -16.250 1.00 69.44 91 VAL A O 1
ATOM 688 N N . HIS A 1 92 ? 21.299 10.208 -15.674 1.00 66.81 92 HIS A N 1
ATOM 689 C CA . HIS A 1 92 ? 21.368 10.799 -17.020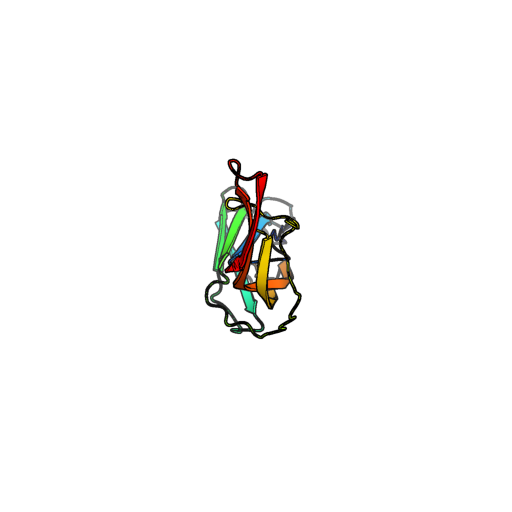 1.00 66.81 92 HIS A CA 1
ATOM 690 C C . HIS A 1 92 ? 22.502 10.228 -17.895 1.00 66.81 92 HIS A C 1
ATOM 692 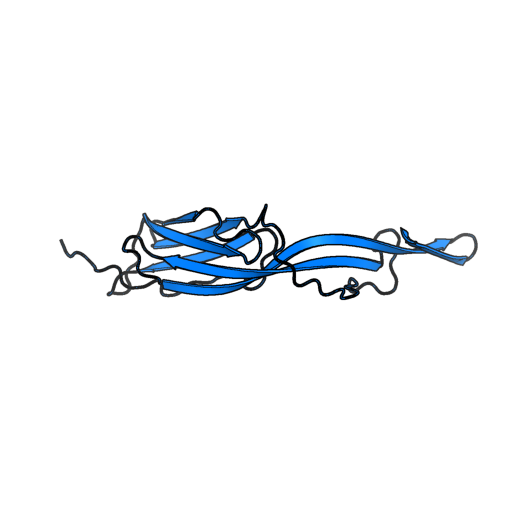O O . HIS A 1 92 ? 22.504 10.420 -19.109 1.00 66.81 92 HIS A O 1
ATOM 698 N N . SER A 1 93 ? 23.441 9.496 -17.284 1.00 74.00 93 SER A N 1
ATOM 699 C CA . SER A 1 93 ? 24.591 8.863 -17.945 1.00 74.00 93 SER A CA 1
ATOM 700 C C . SER A 1 93 ? 24.819 7.469 -17.366 1.00 74.00 93 SER A C 1
ATOM 702 O O . SER A 1 93 ? 25.783 7.244 -16.634 1.00 74.00 93 SER A O 1
ATOM 704 N N . GLY A 1 94 ? 23.883 6.556 -17.635 1.00 77.12 94 GLY A N 1
ATOM 705 C CA . GLY A 1 94 ? 23.899 5.219 -17.050 1.00 77.12 94 GLY A CA 1
ATOM 706 C C . GLY A 1 94 ? 25.162 4.411 -17.353 1.00 77.12 94 GLY A C 1
ATOM 707 O O . GLY A 1 94 ? 25.793 4.582 -18.396 1.00 77.12 94 GLY A O 1
ATOM 708 N N . THR A 1 95 ? 25.510 3.503 -16.448 1.00 85.69 95 THR A N 1
ATOM 709 C CA . THR A 1 95 ? 26.550 2.475 -16.619 1.00 85.69 95 THR A CA 1
ATOM 710 C C . THR A 1 95 ? 25.897 1.090 -16.688 1.00 85.69 95 THR A C 1
ATOM 712 O O . THR A 1 95 ? 24.724 0.965 -16.336 1.00 85.69 95 THR A O 1
ATOM 715 N N . PRO A 1 96 ? 26.612 0.021 -17.094 1.00 85.12 96 PRO A N 1
ATOM 716 C CA . PRO A 1 96 ? 26.028 -1.322 -17.139 1.00 85.12 96 PRO A CA 1
ATOM 717 C C . PRO A 1 96 ? 25.454 -1.800 -15.794 1.00 85.12 96 PRO A C 1
ATOM 719 O O . PRO A 1 96 ? 24.562 -2.638 -15.769 1.00 85.12 96 PRO A O 1
ATOM 722 N N . THR A 1 97 ? 25.956 -1.274 -14.673 1.00 87.44 97 THR A N 1
ATOM 723 C CA . THR A 1 97 ? 25.488 -1.599 -13.316 1.00 87.44 97 THR A CA 1
ATOM 724 C C . THR A 1 97 ? 24.535 -0.560 -12.724 1.00 87.44 97 THR A C 1
ATOM 726 O O . THR A 1 97 ? 24.044 -0.757 -11.616 1.00 87.44 97 THR A O 1
ATOM 729 N N . ASN A 1 98 ? 24.293 0.549 -13.427 1.00 86.62 98 ASN A N 1
ATOM 730 C CA . ASN A 1 98 ? 23.380 1.612 -13.017 1.00 86.62 98 ASN A CA 1
ATOM 731 C C . ASN A 1 98 ? 22.861 2.358 -14.262 1.00 86.62 98 ASN A C 1
ATOM 733 O O . ASN A 1 98 ? 23.357 3.450 -14.561 1.00 86.62 98 ASN A O 1
ATOM 737 N N . PRO A 1 99 ? 21.958 1.751 -15.051 1.00 89.50 99 PRO A N 1
ATOM 738 C CA . PRO A 1 99 ? 21.493 2.323 -16.306 1.00 89.50 99 PRO A CA 1
ATOM 739 C C . PRO A 1 99 ? 20.558 3.524 -16.092 1.00 89.50 99 PRO A C 1
ATOM 741 O O . PRO A 1 99 ? 19.954 3.718 -15.037 1.00 89.50 99 PRO A O 1
ATOM 744 N N . SER A 1 100 ? 20.422 4.335 -17.137 1.00 89.94 100 SER A N 1
ATOM 745 C CA . SER A 1 100 ? 19.295 5.251 -17.293 1.00 89.94 100 SER A CA 1
ATOM 746 C C . SER A 1 100 ? 18.048 4.422 -17.582 1.00 89.94 100 SER A C 1
ATOM 748 O O . SER A 1 100 ? 18.084 3.577 -18.474 1.00 89.94 100 SER A O 1
ATOM 750 N N . GLU A 1 101 ? 16.966 4.640 -16.849 1.00 88.94 101 GLU A N 1
ATOM 751 C CA . GLU A 1 101 ? 15.752 3.820 -16.925 1.00 88.94 101 GLU A CA 1
ATOM 752 C C . GLU A 1 101 ? 14.529 4.692 -17.164 1.00 88.94 101 GLU A C 1
ATOM 754 O O . GLU A 1 101 ? 14.398 5.747 -16.543 1.00 88.94 101 GLU A O 1
ATOM 759 N N . TRP A 1 102 ? 13.627 4.213 -18.016 1.00 85.81 102 TRP A N 1
ATOM 760 C CA . TRP A 1 102 ? 12.336 4.827 -18.300 1.00 85.81 102 TRP A CA 1
ATOM 761 C C . TRP A 1 102 ? 11.220 3.881 -17.895 1.00 85.81 102 TRP A C 1
ATOM 763 O O . TRP A 1 102 ? 11.249 2.696 -18.245 1.00 85.81 102 TRP A O 1
ATOM 773 N N . TRP A 1 103 ? 10.234 4.409 -17.183 1.00 82.88 103 TRP A N 1
ATOM 774 C CA . TRP A 1 103 ? 9.172 3.621 -16.576 1.00 82.88 103 TRP A CA 1
ATOM 775 C C . TRP A 1 103 ? 7.802 4.048 -17.094 1.00 82.88 103 TRP A C 1
ATOM 777 O O . TRP A 1 103 ? 7.448 5.223 -17.034 1.00 82.88 103 TRP A O 1
ATOM 787 N N . ASP A 1 104 ? 7.011 3.069 -17.530 1.00 79.75 104 ASP A N 1
ATOM 788 C CA . ASP A 1 104 ? 5.575 3.231 -17.722 1.00 79.75 104 ASP A CA 1
ATOM 789 C C . ASP A 1 104 ? 4.907 3.085 -16.349 1.00 79.75 104 ASP A C 1
ATOM 791 O O . ASP A 1 104 ? 4.883 1.989 -15.776 1.00 79.75 104 ASP A O 1
ATOM 795 N N . ILE A 1 105 ? 4.371 4.182 -15.815 1.00 78.62 105 ILE A N 1
ATOM 796 C CA . ILE A 1 105 ? 3.702 4.207 -14.510 1.00 78.62 105 ILE A CA 1
ATOM 797 C C . ILE A 1 105 ? 2.218 4.489 -14.720 1.00 78.62 105 ILE A C 1
ATOM 799 O O . ILE A 1 105 ? 1.835 5.526 -15.256 1.00 78.62 105 ILE A O 1
ATOM 803 N N . ALA A 1 106 ? 1.370 3.577 -14.255 1.00 79.62 106 ALA A N 1
ATOM 804 C CA . ALA A 1 106 ? -0.051 3.830 -14.101 1.00 79.62 106 ALA A CA 1
ATOM 805 C C . ALA A 1 106 ? -0.359 4.068 -12.625 1.00 79.62 106 ALA A C 1
ATOM 807 O O . ALA A 1 106 ? 0.004 3.272 -11.751 1.00 79.62 106 ALA A O 1
ATOM 808 N N . TRP A 1 107 ? -1.071 5.156 -12.365 1.00 80.62 107 TRP A N 1
ATOM 809 C CA . TRP A 1 107 ? -1.511 5.517 -11.032 1.00 80.62 107 TRP A CA 1
ATOM 810 C C . TRP A 1 107 ? -3.027 5.698 -10.989 1.00 80.62 107 TRP A C 1
ATOM 812 O O . TRP A 1 107 ? -3.707 5.867 -12.007 1.00 80.62 107 TRP A O 1
ATOM 822 N N . GLY A 1 108 ? -3.559 5.599 -9.780 1.00 80.81 108 GLY A N 1
ATOM 823 C CA . GLY A 1 108 ? -4.966 5.778 -9.480 1.00 80.81 108 GLY A CA 1
ATOM 824 C C . GLY A 1 108 ? -5.155 6.569 -8.198 1.00 80.81 108 GLY A C 1
ATOM 825 O O . GLY A 1 108 ? -4.231 6.737 -7.400 1.00 80.81 108 GLY A O 1
ATOM 826 N N . VAL A 1 109 ? -6.380 7.044 -8.006 1.00 83.00 109 VAL A N 1
ATOM 827 C CA . VAL A 1 109 ? -6.828 7.602 -6.732 1.00 83.00 109 VAL 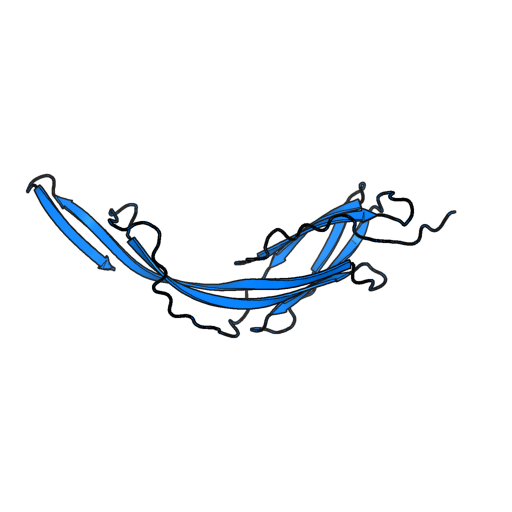A CA 1
ATOM 828 C C . VAL A 1 109 ? -7.674 6.548 -6.032 1.00 83.00 109 VAL A C 1
ATOM 830 O O . VAL A 1 109 ? -8.545 5.915 -6.641 1.00 83.00 109 VAL A O 1
ATOM 833 N N . GLY A 1 110 ? -7.404 6.360 -4.750 1.00 86.44 110 GLY A N 1
ATOM 834 C CA . GLY A 1 110 ? -8.238 5.595 -3.847 1.00 86.44 110 GLY A CA 1
ATOM 835 C C . GLY A 1 110 ? -8.718 6.452 -2.687 1.00 86.44 110 GLY A C 1
ATOM 836 O O . GLY A 1 110 ? -8.259 7.571 -2.467 1.00 86.44 110 GLY A O 1
ATOM 837 N N . PHE A 1 111 ? -9.665 5.900 -1.951 1.00 89.62 111 PHE A N 1
ATOM 838 C CA . PHE A 1 111 ? -10.223 6.442 -0.729 1.00 89.62 111 PHE A CA 1
ATOM 839 C C . PHE A 1 111 ? -10.112 5.380 0.360 1.00 89.62 111 PHE A C 1
ATOM 841 O O . PHE A 1 111 ? -10.334 4.192 0.097 1.00 89.62 111 PHE A O 1
ATOM 848 N N . TYR A 1 112 ? -9.760 5.790 1.572 1.00 91.44 112 TYR A N 1
ATOM 849 C CA . TYR A 1 112 ? -9.783 4.919 2.737 1.00 91.44 112 TYR A CA 1
ATOM 850 C C . TYR A 1 112 ? -10.706 5.482 3.815 1.00 91.44 112 TYR A C 1
ATOM 852 O O . TYR A 1 112 ? -10.848 6.691 3.951 1.00 91.44 112 TYR A O 1
ATOM 860 N N . GLU A 1 113 ? -11.281 4.582 4.607 1.00 92.75 113 GLU A N 1
ATOM 861 C CA . GLU A 1 113 ? -12.080 4.886 5.794 1.00 92.75 113 GLU A CA 1
ATOM 862 C C . GLU A 1 113 ? -11.586 4.007 6.946 1.00 92.75 113 GLU A C 1
ATOM 864 O O . GLU A 1 113 ? -11.495 2.779 6.819 1.00 92.75 113 GLU A O 1
ATOM 869 N N . VAL A 1 114 ? -11.283 4.628 8.082 1.00 91.75 114 VAL A N 1
ATOM 870 C CA . VAL A 1 114 ? -10.905 3.963 9.328 1.00 91.75 114 VAL A CA 1
ATOM 871 C C . VAL A 1 114 ? -12.037 4.135 10.331 1.00 91.75 114 VAL A C 1
ATOM 873 O O . VAL A 1 114 ? -12.496 5.247 10.585 1.00 91.75 114 VAL A O 1
ATOM 876 N N . SER A 1 115 ? -12.496 3.031 10.918 1.00 92.31 115 SER A N 1
ATOM 877 C CA . SER A 1 115 ? -13.608 3.034 11.870 1.00 92.31 115 SER A CA 1
ATOM 878 C C . SER A 1 115 ? -13.371 2.141 13.085 1.00 92.31 115 SER A C 1
ATOM 880 O O . SER A 1 115 ? -12.662 1.133 13.033 1.00 92.31 115 SER A O 1
ATOM 882 N N . LEU A 1 116 ? -13.996 2.520 14.197 1.00 90.56 116 LEU A N 1
ATOM 883 C CA . LEU A 1 116 ? -14.058 1.744 15.436 1.00 90.56 116 LEU A CA 1
ATOM 884 C C . LEU A 1 116 ? -15.211 0.713 15.393 1.00 90.56 116 LEU A C 1
ATOM 886 O O . LEU A 1 116 ? -16.073 0.784 14.512 1.00 90.56 116 LEU A O 1
ATOM 890 N N . PRO A 1 117 ? -15.297 -0.245 16.343 1.00 87.94 117 PRO A N 1
ATOM 891 C CA . PRO A 1 117 ? -16.306 -1.316 16.318 1.00 87.94 117 PRO A CA 1
ATOM 892 C C . PRO A 1 117 ? -17.764 -0.837 16.360 1.00 87.94 117 PRO A C 1
ATOM 894 O O . PRO A 1 117 ? -18.671 -1.559 15.953 1.00 87.94 117 PRO A O 1
ATOM 897 N N . ASN A 1 118 ? -17.996 0.381 16.849 1.00 85.31 118 ASN A N 1
ATOM 898 C CA . ASN A 1 118 ? -19.297 1.052 16.876 1.00 85.31 118 ASN A CA 1
ATOM 899 C C . ASN A 1 118 ? -19.649 1.757 15.548 1.00 85.31 118 ASN A C 1
ATOM 901 O O . ASN A 1 118 ?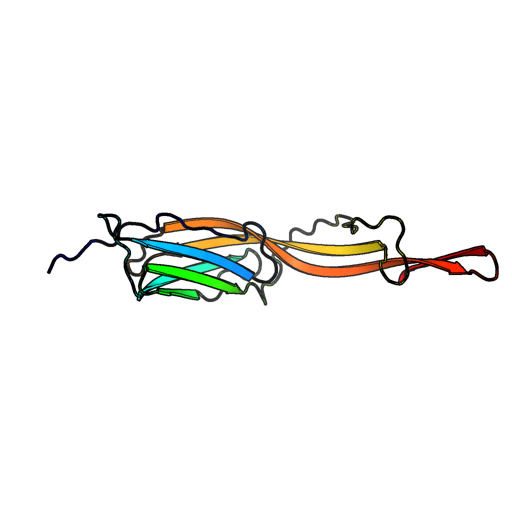 -20.640 2.481 15.501 1.00 85.31 118 ASN A O 1
ATOM 905 N N . ASN A 1 119 ? -18.861 1.544 14.487 1.00 84.94 119 ASN A N 1
ATOM 906 C CA . ASN A 1 119 ? -18.930 2.240 13.199 1.00 84.94 119 ASN A CA 1
ATOM 907 C C . ASN A 1 119 ? -18.670 3.755 13.277 1.00 84.94 119 ASN A C 1
ATOM 909 O O . ASN A 1 119 ? -19.009 4.473 12.338 1.00 84.94 119 ASN A O 1
ATOM 913 N N . THR A 1 120 ? -18.061 4.257 14.354 1.00 87.06 120 THR A N 1
ATOM 914 C CA . THR A 1 120 ? -17.540 5.627 14.364 1.00 87.06 120 THR A CA 1
ATOM 915 C C . THR A 1 120 ? -16.366 5.707 13.398 1.00 87.06 120 THR A C 1
ATOM 917 O O . THR A 1 120 ? -15.377 4.997 13.586 1.00 87.06 120 THR A O 1
ATOM 920 N N . ILE A 1 121 ? -16.483 6.553 12.376 1.00 88.81 121 ILE A N 1
ATOM 921 C CA . ILE A 1 121 ? -15.384 6.897 11.470 1.00 88.81 121 ILE A CA 1
ATOM 922 C C . ILE A 1 121 ? -14.448 7.838 12.224 1.00 88.81 121 ILE A C 1
ATOM 924 O O . ILE A 1 121 ? -14.902 8.829 12.793 1.00 88.81 121 ILE A O 1
ATOM 928 N N . VAL A 1 122 ? -13.166 7.487 12.263 1.00 87.94 122 VAL A N 1
ATOM 929 C CA . VAL A 1 122 ? -12.124 8.239 12.981 1.00 87.94 122 VAL A CA 1
ATOM 930 C C . VAL A 1 122 ? -11.121 8.898 12.043 1.00 87.94 122 VAL A C 1
ATOM 932 O O . VAL A 1 122 ? -10.460 9.847 12.442 1.00 87.94 122 VAL A O 1
ATOM 935 N N . ASP A 1 123 ? -11.010 8.410 10.809 1.00 88.31 123 ASP A N 1
ATOM 936 C CA . ASP A 1 123 ? -10.288 9.088 9.736 1.00 88.31 123 ASP A CA 1
ATOM 937 C C . ASP A 1 123 ? -10.780 8.582 8.388 1.00 88.31 123 ASP A C 1
ATOM 939 O O . ASP A 1 123 ? -11.119 7.403 8.235 1.00 88.31 123 ASP A O 1
ATOM 943 N N . ASP A 1 124 ? -10.763 9.463 7.407 1.00 90.38 124 ASP A N 1
ATOM 944 C CA . ASP A 1 124 ? -11.010 9.135 6.022 1.00 90.38 124 ASP A CA 1
ATOM 945 C C . ASP A 1 124 ? -10.266 10.108 5.108 1.00 90.38 124 ASP A C 1
ATOM 947 O O . ASP A 1 124 ? -10.170 11.308 5.362 1.00 90.38 124 ASP A O 1
ATOM 951 N N . ASN A 1 125 ? -9.662 9.588 4.042 1.00 89.81 125 ASN A N 1
ATOM 952 C CA . ASN A 1 125 ? -8.946 10.445 3.106 1.00 89.81 125 ASN A CA 1
ATOM 953 C C . ASN A 1 125 ? -8.732 9.778 1.753 1.00 89.81 125 ASN A C 1
ATOM 955 O O . ASN A 1 125 ? -8.891 8.567 1.576 1.00 89.81 125 ASN A O 1
ATOM 959 N N . TYR A 1 126 ? -8.321 10.598 0.793 1.00 86.69 126 TYR A N 1
ATOM 960 C CA . TYR A 1 126 ? -7.825 10.135 -0.487 1.00 86.69 126 TYR A CA 1
ATOM 961 C C . TYR A 1 126 ? -6.346 9.776 -0.397 1.00 86.69 126 TYR A C 1
ATOM 963 O O . TYR A 1 126 ? -5.568 10.392 0.331 1.00 86.69 126 TYR A O 1
ATOM 971 N N . PHE A 1 127 ? -5.955 8.795 -1.196 1.00 85.69 127 PHE A N 1
ATOM 972 C CA . PHE A 1 127 ? -4.564 8.453 -1.431 1.00 85.69 127 PHE A CA 1
ATOM 973 C C . PHE A 1 127 ? -4.341 8.267 -2.927 1.00 85.69 127 PHE A C 1
ATOM 975 O O . PHE A 1 127 ? -5.235 7.846 -3.665 1.00 85.69 127 PHE A O 1
ATOM 982 N N . VAL A 1 128 ? -3.136 8.585 -3.377 1.00 83.06 128 VAL A N 1
ATOM 983 C CA . VAL A 1 128 ? -2.675 8.220 -4.713 1.00 83.06 128 VAL A CA 1
ATOM 984 C C . VAL A 1 128 ? -1.948 6.895 -4.583 1.00 83.06 128 VAL A C 1
ATOM 986 O O . VAL A 1 128 ? -1.228 6.665 -3.610 1.00 83.06 128 VAL A O 1
ATOM 989 N N . HIS A 1 129 ? -2.125 6.003 -5.547 1.00 82.31 129 HIS A N 1
ATOM 990 C CA . HIS A 1 129 ? -1.309 4.805 -5.587 1.00 82.31 129 HIS A CA 1
ATOM 991 C C . HIS A 1 129 ? -0.837 4.454 -6.985 1.00 82.31 129 HIS A C 1
ATOM 993 O O . HIS A 1 129 ? -1.557 4.634 -7.966 1.00 82.31 129 HIS A O 1
ATOM 999 N N . ILE A 1 130 ? 0.384 3.936 -7.055 1.00 82.12 130 ILE A N 1
ATOM 1000 C CA . ILE A 1 130 ? 0.922 3.319 -8.260 1.00 82.12 130 ILE A CA 1
ATOM 1001 C C . ILE A 1 130 ? 0.319 1.914 -8.315 1.00 82.12 130 ILE A C 1
ATOM 1003 O O . ILE A 1 130 ? 0.543 1.093 -7.430 1.00 82.12 130 ILE A O 1
ATOM 1007 N N . CYS A 1 131 ? -0.518 1.662 -9.315 1.00 79.62 131 CYS A N 1
ATOM 1008 C CA . CYS A 1 131 ? -1.233 0.394 -9.474 1.00 79.62 131 CYS A CA 1
ATOM 1009 C C . CYS A 1 131 ? -0.538 -0.530 -10.485 1.00 79.62 131 CYS A C 1
ATOM 1011 O O . CYS A 1 131 ? -0.749 -1.742 -10.469 1.00 79.62 131 CYS A O 1
ATOM 1013 N N . GLN A 1 132 ? 0.302 0.033 -11.358 1.00 79.44 132 GLN A N 1
ATOM 1014 C CA . GLN A 1 132 ? 1.162 -0.716 -12.261 1.00 79.44 132 GLN A CA 1
ATOM 1015 C C . GLN A 1 132 ? 2.417 0.102 -12.565 1.00 79.44 132 GLN A C 1
ATOM 1017 O O . GLN A 1 132 ? 2.328 1.265 -12.947 1.00 79.44 132 GLN A O 1
ATOM 1022 N N . GLU A 1 133 ? 3.574 -0.542 -12.484 1.00 79.88 133 GLU A N 1
ATOM 1023 C CA . GLU A 1 133 ? 4.840 -0.013 -12.981 1.00 79.88 133 GLU A CA 1
ATOM 1024 C C . GLU A 1 133 ? 5.481 -1.034 -13.920 1.00 79.88 133 GLU A C 1
ATOM 1026 O O . GLU A 1 133 ? 5.414 -2.249 -13.702 1.00 79.88 133 GLU A O 1
ATOM 1031 N N . LYS A 1 134 ? 6.072 -0.554 -15.010 1.00 82.25 134 LYS A N 1
ATOM 1032 C CA . LYS A 1 134 ? 6.811 -1.398 -15.941 1.00 82.25 134 LYS A CA 1
ATOM 1033 C C . LYS A 1 134 ? 8.025 -0.647 -16.457 1.00 82.25 134 LYS A C 1
ATOM 1035 O O . LYS A 1 134 ? 7.894 0.439 -17.009 1.00 82.25 134 LYS A O 1
ATOM 1040 N N . LEU A 1 135 ? 9.194 -1.269 -16.349 1.00 84.88 135 LEU A N 1
ATOM 1041 C CA . LEU A 1 135 ? 10.388 -0.774 -17.017 1.00 84.88 135 LEU A CA 1
ATOM 1042 C C . LEU A 1 135 ? 10.182 -0.864 -18.535 1.00 84.88 135 LEU A C 1
ATOM 1044 O O . LEU A 1 135 ? 10.042 -1.959 -19.089 1.00 84.88 135 LEU A O 1
ATOM 1048 N N . ALA A 1 136 ? 10.117 0.292 -19.187 1.00 86.75 136 ALA A N 1
ATOM 1049 C CA . ALA A 1 136 ? 9.851 0.417 -20.614 1.00 86.75 136 ALA A CA 1
ATOM 1050 C C . ALA A 1 136 ? 11.139 0.355 -21.437 1.00 86.75 136 ALA A C 1
ATOM 1052 O O . ALA A 1 136 ? 11.142 -0.185 -22.542 1.00 86.75 136 ALA A O 1
ATOM 1053 N N . LYS A 1 137 ? 12.224 0.920 -20.896 1.00 87.94 137 LYS A N 1
ATOM 1054 C CA . LYS A 1 137 ? 13.513 1.048 -21.578 1.00 87.94 137 LYS A CA 1
ATOM 1055 C C . LYS A 1 137 ? 14.636 1.216 -20.564 1.00 87.94 137 LYS A C 1
ATOM 1057 O O . LYS A 1 137 ? 14.456 1.891 -19.550 1.00 87.94 137 LYS A O 1
ATOM 1062 N N . MET A 1 138 ? 15.811 0.670 -20.863 1.00 89.81 138 MET A N 1
ATOM 1063 C CA . MET A 1 138 ? 17.034 0.946 -20.103 1.00 89.81 138 MET A CA 1
ATOM 1064 C C . MET A 1 138 ? 18.205 1.234 -21.039 1.00 89.81 138 MET A C 1
ATOM 1066 O O . MET A 1 138 ? 18.409 0.507 -22.003 1.00 89.81 138 MET A O 1
ATOM 1070 N N . CYS A 1 139 ? 19.013 2.254 -20.759 1.00 90.56 139 CYS A N 1
ATOM 1071 C CA . CYS A 1 139 ? 20.203 2.564 -21.548 1.00 90.56 139 CYS A CA 1
ATOM 1072 C C . CYS A 1 139 ? 21.440 2.788 -20.678 1.00 90.56 139 CYS A C 1
ATOM 1074 O O . CYS A 1 139 ? 21.358 3.322 -19.575 1.00 90.56 139 CYS A O 1
ATOM 1076 N N . TYR A 1 140 ? 22.613 2.455 -21.205 1.00 92.12 140 TYR A N 1
ATOM 1077 C CA . TYR A 1 140 ? 23.885 2.671 -20.528 1.00 92.12 140 TYR A CA 1
ATOM 1078 C C . TYR A 1 140 ? 25.040 2.906 -21.502 1.00 92.12 140 TYR A C 1
ATOM 1080 O O . TYR A 1 140 ? 25.015 2.487 -22.661 1.00 92.12 140 TYR A O 1
ATOM 1088 N N . TYR A 1 141 ? 26.084 3.558 -20.997 1.00 89.94 141 TYR A N 1
ATOM 1089 C CA . TYR A 1 141 ? 27.371 3.697 -21.658 1.00 89.94 141 TYR A CA 1
ATOM 1090 C C . TYR A 1 141 ? 28.341 2.639 -21.147 1.00 89.94 141 TYR A C 1
ATOM 1092 O O . TYR A 1 141 ? 28.584 2.521 -19.947 1.00 89.94 141 TYR A O 1
ATOM 1100 N N . GLU A 1 142 ? 28.955 1.913 -22.068 1.00 89.06 142 GLU A N 1
ATOM 1101 C CA . GLU A 1 142 ? 30.063 1.010 -21.794 1.00 89.06 142 GLU A CA 1
ATOM 1102 C C . GLU A 1 142 ? 31.352 1.622 -22.339 1.00 89.06 142 GLU A C 1
ATOM 1104 O O . GLU A 1 142 ? 31.399 2.072 -23.487 1.00 89.06 142 GLU A O 1
ATOM 1109 N N . ARG A 1 143 ? 32.394 1.678 -21.508 1.00 84.75 143 ARG A N 1
ATOM 1110 C CA . ARG A 1 143 ? 33.706 2.179 -21.918 1.00 84.75 143 ARG A CA 1
ATOM 1111 C C . ARG A 1 143 ? 34.608 1.008 -22.264 1.00 84.75 143 ARG A C 1
ATOM 1113 O O . ARG A 1 143 ? 34.829 0.132 -21.434 1.00 84.75 143 ARG A O 1
ATOM 1120 N N . ASP A 1 144 ? 35.177 1.043 -23.458 1.00 83.75 144 ASP A N 1
ATOM 1121 C CA . ASP A 1 144 ? 36.244 0.133 -23.837 1.00 83.75 144 ASP A CA 1
ATOM 1122 C C . ASP A 1 144 ? 37.582 0.723 -23.374 1.00 83.75 144 ASP A C 1
ATOM 1124 O O . ASP A 1 144 ? 38.047 1.749 -23.872 1.00 83.75 144 ASP A O 1
ATOM 1128 N N . TYR A 1 145 ? 38.201 0.081 -22.385 1.00 81.62 145 TYR A N 1
ATOM 1129 C CA . TYR A 1 145 ? 39.475 0.524 -21.817 1.00 81.62 145 TYR A CA 1
ATOM 1130 C C . TYR A 1 145 ? 40.679 0.230 -22.719 1.00 81.62 145 TYR A C 1
ATOM 1132 O O . TYR A 1 145 ? 41.729 0.840 -22.529 1.00 81.62 145 TYR A O 1
ATOM 1140 N N . ASN A 1 146 ? 40.535 -0.658 -23.705 1.00 83.94 146 ASN A N 1
ATOM 1141 C CA . ASN A 1 146 ? 41.602 -0.985 -24.647 1.00 83.94 146 ASN A CA 1
ATOM 1142 C C . ASN A 1 146 ? 41.663 0.026 -25.796 1.00 83.94 146 ASN A C 1
ATOM 1144 O O . ASN A 1 146 ? 42.748 0.363 -26.262 1.00 83.94 146 ASN A O 1
ATOM 1148 N N . THR A 1 147 ? 40.507 0.521 -26.247 1.00 85.75 147 THR A N 1
ATOM 1149 C CA . THR A 1 147 ? 40.416 1.474 -27.370 1.00 85.75 147 THR A CA 1
ATOM 1150 C C . THR A 1 147 ? 40.148 2.913 -26.928 1.00 85.75 147 THR A C 1
ATOM 1152 O O . THR A 1 147 ? 40.284 3.840 -27.724 1.00 85.75 147 THR A O 1
ATOM 1155 N N . GLY A 1 148 ? 39.765 3.127 -25.665 1.00 80.50 148 GLY A N 1
ATOM 1156 C CA . GLY A 1 148 ? 39.351 4.426 -25.133 1.00 80.50 148 GLY A CA 1
ATOM 1157 C C . GLY A 1 148 ? 37.958 4.875 -25.593 1.00 80.50 148 GLY A C 1
ATOM 1158 O O . GLY A 1 148 ? 37.507 5.942 -25.169 1.00 80.50 148 GLY A O 1
ATOM 1159 N N . GLY A 1 149 ? 37.283 4.083 -26.431 1.00 84.19 149 GLY A N 1
ATOM 1160 C CA . GLY A 1 149 ? 35.958 4.378 -26.965 1.00 84.19 149 GLY A CA 1
ATOM 1161 C C . GLY A 1 149 ? 34.834 4.189 -25.945 1.00 84.19 149 GLY A C 1
ATOM 1162 O O . GLY A 1 149 ? 34.995 3.537 -24.911 1.00 84.19 149 GLY A O 1
ATOM 1163 N N . SER A 1 150 ? 33.668 4.755 -26.249 1.00 85.12 150 SER A N 1
ATOM 1164 C CA . SER A 1 150 ? 32.427 4.507 -25.517 1.00 85.12 150 SER A CA 1
ATOM 1165 C C . SER A 1 150 ? 31.341 4.009 -26.463 1.00 85.12 150 SER A C 1
ATOM 1167 O O . SER A 1 150 ? 31.222 4.463 -27.602 1.00 85.12 150 SER A O 1
ATOM 1169 N N . LYS A 1 151 ? 30.539 3.063 -25.982 1.00 88.62 151 LYS A N 1
ATOM 1170 C CA . LYS A 1 151 ? 29.380 2.521 -26.683 1.00 88.62 151 LYS A CA 1
ATOM 1171 C C . LYS A 1 151 ? 28.130 2.805 -25.869 1.00 88.62 151 LYS A C 1
ATOM 1173 O O . LYS A 1 151 ? 28.055 2.434 -24.703 1.00 88.62 151 LYS A O 1
ATOM 1178 N N . TRP A 1 152 ? 27.143 3.432 -26.495 1.00 89.88 152 TRP A N 1
ATOM 1179 C CA . TRP A 1 152 ? 25.806 3.554 -25.929 1.00 89.88 152 TRP A CA 1
ATOM 1180 C C . TRP A 1 15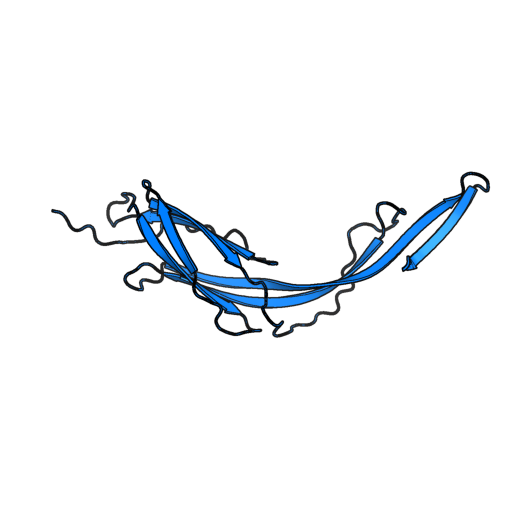2 ? 24.995 2.314 -26.315 1.00 89.88 152 TRP A C 1
ATOM 1182 O O . TRP A 1 152 ? 24.938 1.959 -27.494 1.00 89.88 152 TRP A O 1
ATOM 1192 N N . THR A 1 153 ? 24.397 1.643 -25.335 1.00 91.00 153 THR A N 1
ATOM 1193 C CA . THR A 1 153 ? 23.545 0.461 -25.530 1.00 91.00 153 THR A CA 1
ATOM 1194 C C . THR A 1 153 ? 22.220 0.681 -24.829 1.00 91.00 153 THR A C 1
ATOM 1196 O O . THR A 1 153 ? 22.183 1.302 -23.768 1.00 91.00 153 THR A O 1
ATOM 1199 N N . CYS A 1 154 ? 21.137 0.180 -25.416 1.00 89.38 154 CYS A N 1
ATOM 1200 C CA . CYS A 1 154 ? 19.820 0.310 -24.830 1.00 89.38 154 CYS A CA 1
ATOM 1201 C C . CYS A 1 154 ? 18.936 -0.889 -25.162 1.00 89.38 154 CYS A C 1
ATOM 1203 O O . CYS A 1 154 ? 19.062 -1.452 -26.254 1.00 89.38 154 CYS A O 1
ATOM 1205 N N . LEU A 1 155 ? 18.123 -1.288 -24.186 1.00 83.06 155 LEU A N 1
ATOM 1206 C CA . LEU A 1 155 ? 17.328 -2.513 -24.138 1.00 83.06 155 LEU A CA 1
ATOM 1207 C C . LEU A 1 155 ? 15.854 -2.180 -23.903 1.00 83.06 155 LEU A C 1
ATOM 1209 O O . LEU A 1 155 ? 15.585 -1.204 -23.157 1.00 83.06 155 LEU A O 1
#

InterPro domains:
  IPR013783 Immunoglobulin-like fold [G3DSA:2.60.40.10] (11-93)

Radius of gyration: 22.75 Å; chains: 1; bounding box: 61×18×64 Å

Secondary structure (DSSP, 8-state):
-----EEEES--EES-SEESSEEEEEEEEEETTS-B-TT-EEEEEEEETTTEEPPPEEEEP-TTSEEEEEEE-TT-----B-----EE-S-SS-BTTB-EEEEEEEEEEEEEEEE-TT--EEEEEEEEEEEEEEEEEEEEEEE-TTT--EEEEE-

pLDDT: mean 81.08, std 12.66, range [34.06, 94.81]

Sequence (155 aa):
MQSGRLDDVEVLKTASIEAHDRISFSGTVKDSNNNPVPLTSVRVRIQTGGSGLLESQTLLADENGYFNGSVSLKGDKCGVVREEPDVHNRVHSGTPTNPSEWWDIAWGVGFYEVSLPNNTIVDDNYFVHICQEKLAKMCYYERDYNTGGSKWTCL

Organism: NCBI:txid64969